Protein AF-C6XIQ1-F1 (afdb_monomer)

Secondary structure (DSSP, 8-state):
-----------------------PPPEEEEEEHHHHHT-HHHHHHHTT-EEEESSS--SSEEEEEEES---EE-TT--HHHHHHHHHHHHHHHHHHHHHHTT-SEEEEEEESS-SS--TTTEEEEEE-SSEEE--EEEEEE-

Solvent-accessible surface area (backbone atoms only — not comparable to full-atom values): 7984 Å² total; per-residue (Å²): 134,88,86,83,87,84,88,89,83,88,79,85,78,82,78,80,76,78,73,81,76,80,73,68,75,57,46,79,43,79,46,54,46,62,67,54,59,69,36,65,72,54,47,59,75,52,68,81,59,47,75,39,59,14,78,64,63,56,71,56,73,76,45,81,41,73,37,93,18,38,76,21,77,14,61,98,46,59,68,64,65,14,32,51,48,1,38,51,47,22,51,50,53,44,49,55,55,22,46,75,70,74,26,70,28,37,15,14,29,24,43,72,59,85,81,93,77,52,38,61,51,32,40,38,23,34,39,41,74,53,38,9,24,20,29,33,34,28,28,16,9,88

Sequence (142 aa):
MSIKSLVLATSAVVLFSGVPTAQAASKPYVFSVADFMAKEENKSALDGFQFVWGKSASG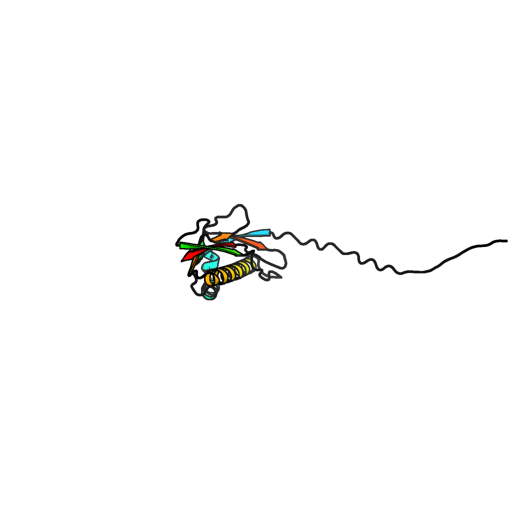SQIGDVSTGGRPANGFHKDIQASCERALLNSLIAMKDLAISKGASKVTGIHSSQGTDFNPATEYVCYKNKFVAKTPLNGTASN

Radius of gyration: 24.62 Å; Cα contacts (8 Å, |Δi|>4): 277; chains: 1; bounding box: 76×72×35 Å

Mean predicted aligned error: 9.15 Å

Foldseek 3Di:
DDDDDDDDDDDDDPDPPPDPPPQPWWDKDKDWPVVLVVDPVLCVLLVVQAEAWAQDFDAAFLFKFKDPFDKFWQAVHDPVVQQSVSVSRRSVSSSVVLVVSVARHWHSKAFPDDDDDGRRTMFMWTDDNTIIGTIIMTTGHD

Structure (mmCIF, N/CA/C/O backbone):
data_AF-C6XIQ1-F1
#
_entry.id   AF-C6XIQ1-F1
#
loop_
_atom_site.group_PDB
_atom_site.id
_atom_site.type_symbol
_atom_site.label_atom_id
_atom_site.label_alt_id
_atom_site.label_comp_id
_atom_site.label_asym_id
_atom_site.label_entity_id
_atom_site.label_seq_id
_atom_site.pdbx_PDB_ins_code
_atom_site.Cartn_x
_atom_site.Cartn_y
_atom_site.Cartn_z
_atom_site.occupancy
_atom_site.B_iso_or_equiv
_atom_site.auth_seq_id
_atom_site.auth_comp_id
_atom_site.auth_asym_id
_atom_site.auth_atom_id
_atom_site.pdbx_PDB_model_num
ATOM 1 N N . MET A 1 1 ? 60.737 -61.596 2.200 1.00 35.50 1 MET A N 1
ATOM 2 C CA . MET A 1 1 ? 60.710 -60.753 0.980 1.00 35.50 1 MET A CA 1
ATOM 3 C C . MET A 1 1 ? 59.241 -60.476 0.672 1.00 35.50 1 MET A C 1
ATOM 5 O O . MET A 1 1 ? 58.499 -61.437 0.577 1.00 35.50 1 MET A O 1
ATOM 9 N N . SER A 1 2 ? 58.722 -59.266 0.929 1.00 41.88 2 SER A N 1
ATOM 10 C CA . SER A 1 2 ? 58.492 -58.178 -0.057 1.00 41.88 2 SER A CA 1
ATOM 11 C C . SER A 1 2 ? 57.812 -58.705 -1.335 1.00 41.88 2 SER A C 1
ATOM 13 O O . SER A 1 2 ? 58.361 -59.603 -1.956 1.00 41.88 2 SER A O 1
ATOM 15 N N . ILE A 1 3 ? 56.639 -58.229 -1.767 1.00 48.94 3 ILE A N 1
ATOM 16 C CA . ILE A 1 3 ? 56.373 -56.863 -2.253 1.00 48.94 3 ILE A CA 1
ATOM 17 C C . ILE A 1 3 ? 54.875 -56.504 -2.103 1.00 48.94 3 ILE A C 1
ATOM 19 O O . ILE A 1 3 ? 53.997 -57.361 -2.131 1.00 48.94 3 ILE A O 1
ATOM 23 N N . LYS A 1 4 ? 54.636 -55.203 -1.908 1.00 43.47 4 LYS A N 1
ATOM 24 C CA . LYS A 1 4 ? 53.369 -54.485 -1.697 1.00 43.47 4 LYS A CA 1
ATOM 25 C C . LYS A 1 4 ? 52.657 -54.110 -3.014 1.00 43.47 4 LYS A C 1
ATOM 27 O O . LYS A 1 4 ? 53.317 -53.988 -4.041 1.00 43.47 4 LYS A O 1
ATOM 32 N N . SER A 1 5 ? 51.383 -53.712 -2.863 1.00 47.22 5 SER A N 1
ATOM 33 C CA . SER A 1 5 ? 50.576 -52.829 -3.745 1.00 47.22 5 SER A CA 1
ATOM 34 C C . SER A 1 5 ? 49.869 -53.533 -4.921 1.00 47.22 5 SER A C 1
ATOM 36 O O . SER A 1 5 ? 50.408 -54.473 -5.477 1.00 47.22 5 SER A O 1
ATOM 38 N N . LEU A 1 6 ? 48.657 -53.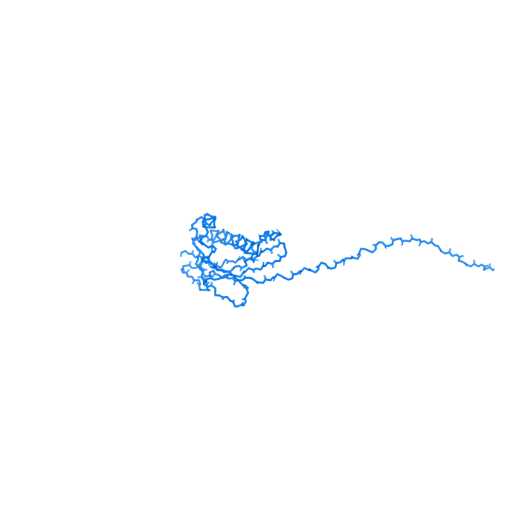168 -5.361 1.00 49.09 6 LEU A N 1
ATOM 39 C CA . LEU A 1 6 ? 48.074 -51.828 -5.477 1.00 49.09 6 LEU A CA 1
ATOM 40 C C . LEU A 1 6 ? 46.525 -51.879 -5.582 1.00 49.09 6 LEU A C 1
ATOM 42 O O . LEU A 1 6 ? 45.943 -52.808 -6.133 1.00 49.09 6 LEU A O 1
ATOM 46 N N . VAL A 1 7 ? 45.915 -50.822 -5.053 1.00 50.09 7 VAL A N 1
ATOM 47 C CA . VAL A 1 7 ? 44.499 -50.417 -4.977 1.00 50.09 7 VAL A CA 1
ATOM 48 C C . VAL A 1 7 ? 43.880 -50.084 -6.344 1.00 50.09 7 VAL A C 1
ATOM 50 O O . VAL A 1 7 ? 44.572 -49.506 -7.172 1.00 50.09 7 VAL A O 1
ATOM 53 N N . LEU A 1 8 ? 42.562 -50.284 -6.510 1.00 44.78 8 LEU A N 1
ATOM 54 C CA . LEU A 1 8 ? 41.684 -49.392 -7.297 1.00 44.78 8 LEU A CA 1
ATOM 55 C C . LEU A 1 8 ? 40.214 -49.541 -6.850 1.00 44.78 8 LEU A C 1
ATOM 57 O O . LEU A 1 8 ? 39.477 -50.392 -7.336 1.00 44.78 8 LEU A O 1
ATOM 61 N N . ALA A 1 9 ? 39.800 -48.700 -5.898 1.00 54.25 9 ALA A N 1
ATOM 62 C CA . ALA A 1 9 ? 38.399 -48.463 -5.554 1.00 54.25 9 ALA A CA 1
ATOM 63 C C . ALA A 1 9 ? 37.960 -47.139 -6.203 1.00 54.25 9 ALA A C 1
ATOM 65 O O . ALA A 1 9 ? 38.419 -46.066 -5.813 1.00 54.25 9 ALA A O 1
ATOM 66 N N . THR A 1 10 ? 37.108 -47.211 -7.222 1.00 51.28 10 THR A N 1
ATOM 67 C CA . THR A 1 10 ? 36.529 -46.059 -7.923 1.00 51.28 10 THR A CA 1
ATOM 68 C C . THR A 1 10 ? 35.225 -45.630 -7.248 1.00 51.28 10 THR A C 1
ATOM 70 O O . THR A 1 10 ? 34.148 -46.120 -7.570 1.00 51.28 10 THR A O 1
ATOM 73 N N . SER A 1 11 ? 35.313 -44.683 -6.311 1.00 52.06 11 SER A N 1
ATOM 74 C CA . SER A 1 11 ? 34.145 -43.965 -5.783 1.00 52.06 11 SER A CA 1
ATOM 75 C C . SER A 1 11 ? 33.808 -42.780 -6.690 1.00 52.06 11 SER A C 1
ATOM 77 O O . SER A 1 11 ? 34.552 -41.801 -6.743 1.00 52.06 11 SER A O 1
ATOM 79 N N . ALA A 1 12 ? 32.680 -42.851 -7.399 1.00 52.47 12 ALA A N 1
ATOM 80 C CA . ALA A 1 12 ? 32.127 -41.730 -8.154 1.00 52.47 12 ALA A CA 1
ATOM 81 C C . ALA A 1 12 ? 31.487 -40.714 -7.189 1.00 52.47 12 ALA A C 1
ATOM 83 O O . ALA A 1 12 ? 30.355 -40.884 -6.741 1.00 52.47 12 ALA A O 1
ATOM 84 N N . VAL A 1 13 ? 32.224 -39.655 -6.851 1.00 57.16 13 VAL A N 1
ATOM 85 C CA . VAL A 1 13 ? 31.691 -38.496 -6.122 1.00 57.16 13 VAL A CA 1
ATOM 86 C C . VAL A 1 13 ? 31.000 -37.580 -7.132 1.00 57.16 13 VAL A C 1
ATOM 88 O O . VAL A 1 13 ? 31.655 -36.851 -7.875 1.00 57.16 13 VAL A O 1
ATOM 91 N N . VAL A 1 14 ? 29.667 -37.624 -7.181 1.00 60.12 14 VAL A N 1
ATOM 92 C CA . VAL A 1 14 ? 28.861 -36.664 -7.947 1.00 60.12 14 VAL A CA 1
ATOM 93 C C . VAL A 1 14 ? 28.833 -35.351 -7.165 1.00 60.12 14 VAL A C 1
ATOM 95 O O . VAL A 1 14 ? 28.068 -35.184 -6.217 1.00 60.12 14 VAL A O 1
ATOM 98 N N . LEU A 1 15 ? 29.716 -34.424 -7.536 1.00 55.00 15 LEU A N 1
ATOM 99 C CA . LEU A 1 15 ? 29.709 -33.052 -7.038 1.00 55.00 15 LEU A CA 1
ATOM 100 C C . LEU A 1 15 ? 28.481 -32.330 -7.607 1.00 55.00 15 LEU A C 1
ATOM 102 O O . LEU A 1 15 ? 28.480 -31.902 -8.759 1.00 55.00 15 LEU A O 1
ATOM 106 N N . PHE A 1 16 ? 27.435 -32.176 -6.793 1.00 58.47 16 PHE A N 1
ATOM 107 C CA . PHE A 1 16 ? 26.399 -31.170 -7.027 1.00 58.47 16 PHE A CA 1
ATOM 108 C C . PHE A 1 16 ? 27.030 -29.787 -6.831 1.00 58.47 16 PHE A C 1
ATOM 110 O O . PHE A 1 16 ? 27.044 -29.235 -5.732 1.00 58.47 16 PHE A O 1
ATOM 117 N N . SER A 1 17 ? 27.593 -29.222 -7.897 1.00 54.78 17 SER A N 1
ATOM 118 C CA . SER A 1 17 ? 27.965 -27.813 -7.952 1.00 54.78 17 SER A CA 1
ATOM 119 C C . SER A 1 17 ? 26.685 -26.977 -7.921 1.00 54.78 17 SER A C 1
ATOM 121 O O . SER A 1 17 ? 26.039 -26.738 -8.939 1.00 54.78 17 SER A O 1
ATOM 123 N N . GLY A 1 18 ? 26.291 -26.563 -6.714 1.00 55.94 18 GLY A N 1
ATOM 124 C CA . GLY A 1 18 ? 25.224 -25.595 -6.496 1.00 55.94 18 GLY A CA 1
ATOM 125 C C . GLY A 1 18 ? 25.568 -24.292 -7.207 1.00 55.94 18 GLY A C 1
ATOM 126 O O . GLY A 1 18 ? 26.400 -23.519 -6.739 1.00 55.94 18 GLY A O 1
ATOM 127 N N . VAL A 1 19 ? 24.952 -24.064 -8.365 1.00 60.94 19 VAL A N 1
ATOM 128 C CA . VAL A 1 19 ? 25.048 -22.792 -9.079 1.00 60.94 19 VAL A CA 1
ATOM 129 C C . VAL A 1 19 ? 24.395 -21.735 -8.185 1.00 60.94 19 VAL A C 1
ATOM 131 O O . VAL A 1 19 ? 23.219 -21.900 -7.845 1.00 60.94 19 VAL A O 1
ATOM 134 N N . PRO A 1 20 ? 25.095 -20.665 -7.772 1.00 55.06 20 PRO A N 1
ATOM 135 C CA . PRO A 1 20 ? 24.448 -19.598 -7.033 1.00 55.06 20 PRO A CA 1
ATOM 136 C C . PRO A 1 20 ? 23.417 -18.962 -7.965 1.00 55.06 20 PRO A C 1
ATOM 138 O O . PRO A 1 20 ? 23.760 -18.316 -8.956 1.00 55.06 20 PRO A O 1
ATOM 141 N N . THR A 1 21 ? 22.132 -19.160 -7.675 1.00 56.03 21 THR A N 1
ATOM 142 C CA . THR A 1 21 ? 21.071 -18.391 -8.316 1.00 56.03 21 THR A CA 1
ATOM 143 C C . THR A 1 21 ? 21.260 -16.945 -7.883 1.00 56.03 21 THR A C 1
ATOM 145 O O . THR A 1 21 ? 20.874 -16.574 -6.775 1.00 56.03 21 THR A O 1
ATOM 148 N N . ALA A 1 22 ? 21.897 -16.136 -8.731 1.00 52.59 22 ALA A N 1
ATOM 149 C CA . ALA A 1 22 ? 21.974 -14.695 -8.560 1.00 52.59 22 ALA A CA 1
ATOM 150 C C . ALA A 1 22 ? 20.540 -14.144 -8.557 1.00 52.59 22 ALA A C 1
ATOM 152 O O . ALA A 1 22 ? 19.934 -13.893 -9.601 1.00 52.59 22 ALA A O 1
ATOM 153 N N . GLN A 1 23 ? 19.953 -14.042 -7.367 1.00 56.12 23 GLN A N 1
ATOM 154 C CA . GLN A 1 23 ? 18.608 -13.536 -7.177 1.00 56.12 23 GLN A CA 1
ATOM 155 C C . GLN A 1 23 ? 18.687 -12.023 -7.356 1.00 56.12 23 GLN A C 1
ATOM 157 O O . GLN A 1 23 ? 19.068 -11.301 -6.439 1.00 56.12 23 GLN A O 1
ATOM 162 N N . ALA A 1 24 ? 18.412 -11.558 -8.577 1.00 59.28 24 ALA A N 1
ATOM 163 C CA . ALA A 1 24 ? 18.450 -10.142 -8.915 1.00 59.28 24 ALA A CA 1
ATOM 164 C C . ALA A 1 24 ? 17.670 -9.332 -7.868 1.00 59.28 24 ALA A C 1
ATOM 166 O O . ALA A 1 24 ? 16.489 -9.603 -7.618 1.00 59.28 24 ALA A O 1
ATOM 167 N N . ALA A 1 25 ? 18.352 -8.362 -7.252 1.00 67.81 25 ALA A N 1
ATOM 168 C CA . ALA A 1 25 ? 17.752 -7.460 -6.282 1.00 67.81 25 ALA A CA 1
ATOM 169 C C . ALA A 1 25 ? 16.522 -6.782 -6.905 1.00 67.81 25 ALA A C 1
ATOM 171 O O . ALA A 1 25 ? 16.540 -6.370 -8.069 1.00 67.81 25 ALA A O 1
ATOM 172 N N . SER A 1 26 ? 15.428 -6.715 -6.148 1.00 75.69 26 SER A N 1
ATOM 173 C CA . SER A 1 26 ? 14.195 -6.080 -6.603 1.00 75.69 26 SER A CA 1
ATOM 174 C C . SER A 1 26 ? 14.421 -4.590 -6.830 1.00 75.69 26 SER A C 1
ATOM 176 O O . SER A 1 26 ? 14.899 -3.899 -5.931 1.00 75.69 26 SER A O 1
ATOM 178 N N . LYS A 1 27 ? 14.057 -4.095 -8.016 1.00 85.19 27 LYS A N 1
ATOM 179 C CA . LYS A 1 27 ? 14.170 -2.672 -8.351 1.00 85.19 27 LYS A CA 1
ATOM 180 C C . LYS A 1 27 ? 12.958 -1.907 -7.805 1.00 85.19 27 LYS A C 1
ATOM 182 O O . LYS A 1 27 ? 11.849 -2.442 -7.923 1.00 85.19 27 LYS A O 1
ATOM 187 N N . PRO A 1 28 ? 13.149 -0.711 -7.217 1.00 93.50 28 PRO A N 1
ATOM 188 C CA . PRO A 1 28 ? 12.045 0.158 -6.837 1.00 93.50 28 PRO A CA 1
ATOM 189 C C . PRO A 1 28 ? 11.439 0.829 -8.076 1.00 93.50 28 PRO A C 1
ATOM 191 O O . PRO A 1 28 ? 12.153 1.221 -8.999 1.00 93.50 28 PRO A O 1
ATOM 194 N N . TYR A 1 29 ? 10.122 0.973 -8.065 1.00 95.19 29 TYR A N 1
ATOM 195 C CA . TYR A 1 29 ? 9.321 1.684 -9.051 1.00 95.19 29 TYR A CA 1
ATOM 196 C C . TYR A 1 29 ? 8.310 2.547 -8.304 1.00 95.19 29 TYR A C 1
ATOM 198 O O . TYR A 1 29 ? 7.631 2.046 -7.406 1.00 95.19 29 TYR A O 1
ATOM 206 N N . VAL A 1 30 ? 8.219 3.823 -8.665 1.00 96.88 30 VAL A N 1
ATOM 207 C CA . VAL A 1 30 ? 7.291 4.779 -8.052 1.00 96.88 30 VAL A CA 1
ATOM 208 C C . VAL A 1 30 ? 6.091 4.957 -8.974 1.00 96.88 30 VAL A C 1
ATOM 210 O O . VAL A 1 30 ? 6.260 5.122 -10.181 1.00 96.88 30 VAL A O 1
ATOM 213 N N . PHE A 1 31 ? 4.890 4.893 -8.408 1.00 97.06 31 PHE A N 1
ATOM 214 C CA . PHE A 1 31 ? 3.635 5.015 -9.146 1.00 97.06 31 PHE A CA 1
ATOM 215 C C . PHE A 1 31 ? 2.647 5.930 -8.420 1.00 97.06 31 PHE A C 1
ATOM 217 O O . PHE A 1 31 ? 2.687 6.059 -7.196 1.00 97.06 31 PHE A O 1
ATOM 224 N N . SER A 1 32 ? 1.732 6.523 -9.187 1.00 97.50 32 SER A N 1
ATOM 225 C CA . SER A 1 32 ? 0.642 7.370 -8.696 1.00 97.50 32 SER A CA 1
ATOM 226 C C . SER A 1 32 ? -0.437 6.538 -7.998 1.00 97.50 32 SER A C 1
ATOM 228 O O . SER A 1 32 ? -0.971 5.572 -8.547 1.00 97.50 32 SER A O 1
ATOM 230 N N . VAL A 1 33 ? -0.804 6.949 -6.785 1.00 96.31 33 VAL A N 1
ATOM 231 C CA . VAL A 1 33 ? -1.964 6.413 -6.062 1.00 96.31 33 VAL A CA 1
ATOM 232 C C . VAL A 1 33 ? -3.257 6.767 -6.795 1.00 96.31 33 VAL A C 1
ATOM 234 O O . VAL A 1 33 ? -4.169 5.943 -6.860 1.00 96.31 33 VAL A O 1
ATOM 237 N N . ALA A 1 34 ? -3.344 7.973 -7.362 1.00 95.25 34 ALA A N 1
ATOM 238 C CA . ALA A 1 34 ? -4.536 8.427 -8.071 1.00 95.25 34 ALA A CA 1
ATOM 239 C C . ALA A 1 34 ? -4.824 7.549 -9.296 1.00 95.25 34 ALA A C 1
ATOM 241 O O . ALA A 1 34 ? -5.967 7.145 -9.498 1.00 95.25 34 ALA A O 1
ATOM 242 N N . ASP A 1 35 ? -3.787 7.172 -10.046 1.00 95.88 35 ASP A N 1
ATOM 243 C CA . ASP A 1 35 ? -3.914 6.333 -11.243 1.00 95.88 35 ASP A CA 1
ATOM 244 C C . ASP A 1 35 ? -4.372 4.917 -10.875 1.00 95.88 35 ASP A C 1
ATOM 246 O O . ASP A 1 35 ? -5.220 4.333 -11.551 1.00 95.88 35 ASP A O 1
ATOM 250 N N . PHE A 1 36 ? -3.860 4.377 -9.762 1.00 95.75 36 PHE A N 1
ATOM 251 C CA . PHE A 1 36 ? -4.318 3.100 -9.219 1.00 95.75 36 PHE A CA 1
ATOM 252 C C . PHE A 1 36 ? -5.794 3.164 -8.799 1.00 95.75 36 PHE A C 1
ATOM 254 O O . PHE A 1 36 ? -6.578 2.279 -9.152 1.00 95.75 36 PHE A O 1
ATOM 261 N N . MET A 1 37 ? -6.180 4.213 -8.066 1.00 93.38 37 MET A N 1
ATOM 262 C CA . MET A 1 37 ? -7.544 4.387 -7.566 1.00 93.38 37 MET A CA 1
ATOM 263 C C . MET A 1 37 ? -8.535 4.742 -8.677 1.00 93.38 37 MET A C 1
ATOM 265 O O . MET A 1 37 ? -9.718 4.474 -8.518 1.00 93.38 37 MET A O 1
ATOM 269 N N . ALA A 1 38 ? -8.095 5.296 -9.809 1.00 93.81 38 ALA A N 1
ATOM 270 C CA . ALA A 1 38 ? -8.963 5.610 -10.944 1.00 93.81 38 ALA A CA 1
ATOM 271 C C . ALA A 1 38 ? -9.597 4.360 -11.586 1.00 93.81 38 ALA A C 1
ATOM 273 O O . ALA A 1 38 ? -10.621 4.470 -12.259 1.00 93.81 38 ALA A O 1
ATOM 274 N N . LYS A 1 39 ? -9.028 3.169 -11.361 1.00 92.94 39 LYS A N 1
ATOM 275 C CA . LYS A 1 39 ? -9.521 1.903 -11.917 1.00 92.94 39 LYS A CA 1
ATOM 276 C C . LYS A 1 39 ? -10.678 1.346 -11.084 1.00 92.94 39 LYS A C 1
ATOM 278 O O . LYS A 1 39 ? -10.508 1.007 -9.914 1.00 92.94 39 LYS A O 1
ATOM 283 N N . GLU A 1 40 ? -11.843 1.186 -11.710 1.00 90.69 40 GLU A N 1
ATOM 284 C CA . GLU A 1 40 ? -13.061 0.684 -11.049 1.00 90.69 40 GLU A CA 1
ATOM 285 C C . GLU A 1 40 ? -12.887 -0.713 -10.430 1.00 90.69 40 GLU A C 1
ATOM 287 O O . GLU A 1 40 ? -13.376 -0.971 -9.331 1.00 90.69 40 GLU A O 1
ATOM 292 N N . GLU A 1 41 ? -12.115 -1.594 -11.072 1.00 90.31 41 GLU A N 1
ATOM 293 C CA . GLU A 1 41 ? -11.792 -2.926 -10.537 1.00 90.31 41 GLU A CA 1
ATOM 294 C C . GLU A 1 41 ? -11.088 -2.872 -9.169 1.00 90.31 41 GLU A C 1
ATOM 296 O O . GLU A 1 41 ? -11.376 -3.685 -8.289 1.00 90.31 41 GLU A O 1
ATOM 301 N N . ASN A 1 42 ? -10.217 -1.879 -8.955 1.00 90.81 42 ASN A N 1
ATOM 302 C CA . ASN A 1 42 ? -9.494 -1.705 -7.698 1.00 90.81 42 ASN A CA 1
ATOM 303 C C . ASN A 1 42 ? -10.425 -1.163 -6.613 1.00 90.81 42 ASN A C 1
ATOM 305 O O . ASN A 1 42 ? -10.428 -1.677 -5.497 1.00 90.81 42 ASN A O 1
ATOM 309 N N . LYS A 1 43 ? -11.258 -0.169 -6.946 1.00 88.38 43 LYS A N 1
ATOM 310 C CA . LYS A 1 43 ? -12.266 0.377 -6.024 1.00 88.38 43 LYS A CA 1
ATOM 311 C C . LYS A 1 43 ? -13.237 -0.704 -5.552 1.00 88.38 43 LYS A C 1
ATOM 313 O O . LYS A 1 43 ? -13.492 -0.812 -4.355 1.00 88.38 43 LYS A O 1
ATOM 318 N N . SER A 1 44 ? -13.739 -1.521 -6.481 1.00 90.88 44 SER A N 1
ATOM 319 C CA . SER A 1 44 ? -14.683 -2.599 -6.177 1.00 90.88 44 SER A CA 1
ATOM 320 C C . SER A 1 44 ? -14.076 -3.642 -5.234 1.00 90.88 44 SER A C 1
ATOM 322 O O . SER A 1 44 ? -14.709 -4.017 -4.251 1.00 90.88 44 SER A O 1
ATOM 324 N N . ALA A 1 45 ? -12.818 -4.044 -5.449 1.00 91.94 45 ALA A N 1
ATOM 325 C CA . ALA A 1 45 ? -12.131 -5.007 -4.584 1.00 91.94 45 ALA A CA 1
ATOM 326 C C . ALA A 1 45 ? -11.874 -4.493 -3.151 1.00 91.94 45 ALA A C 1
ATOM 328 O O . ALA A 1 45 ? -11.731 -5.283 -2.213 1.00 91.94 45 ALA A O 1
ATOM 329 N N . LEU A 1 46 ? -11.817 -3.173 -2.964 1.00 93.69 46 LEU A N 1
ATOM 330 C CA . LEU A 1 46 ? -11.641 -2.550 -1.653 1.00 93.69 46 LEU A CA 1
ATOM 331 C C . LEU A 1 46 ? -12.956 -2.398 -0.874 1.00 93.69 46 LEU A C 1
ATOM 333 O O . LEU A 1 46 ? -12.896 -2.176 0.335 1.00 93.69 46 LEU A O 1
ATOM 337 N N . ASP A 1 47 ? -14.106 -2.622 -1.518 1.00 91.38 47 ASP A N 1
ATOM 338 C CA . ASP A 1 47 ? -15.442 -2.637 -0.902 1.00 91.38 47 ASP A CA 1
ATOM 339 C C . ASP A 1 47 ? -15.761 -1.352 -0.114 1.00 91.38 47 ASP A C 1
ATOM 341 O O . ASP A 1 47 ? -16.218 -1.374 1.025 1.00 91.38 47 ASP A O 1
ATOM 345 N N . GLY A 1 48 ? -15.402 -0.196 -0.684 1.00 89.75 48 GLY A N 1
ATOM 346 C CA . GLY A 1 48 ? -15.674 1.117 -0.085 1.00 89.75 48 GLY A CA 1
ATOM 347 C C . GLY A 1 48 ? -14.899 1.441 1.201 1.00 89.75 48 GLY A C 1
ATOM 348 O O . GLY A 1 48 ? -15.104 2.513 1.772 1.00 89.75 48 GLY A O 1
ATOM 349 N N . PHE A 1 49 ? -13.995 0.565 1.654 1.00 95.19 49 PHE A N 1
ATOM 350 C CA . PHE A 1 49 ? -13.166 0.821 2.830 1.00 95.19 49 PHE A CA 1
ATOM 351 C C . PHE A 1 49 ? -12.263 2.042 2.611 1.00 95.19 49 PHE A C 1
ATOM 353 O O . PHE A 1 49 ? -11.657 2.207 1.549 1.00 95.19 49 PHE A O 1
ATOM 360 N N . GLN A 1 50 ? -12.170 2.914 3.617 1.00 95.06 50 GLN A N 1
ATOM 361 C CA . GLN A 1 50 ? -11.488 4.198 3.469 1.00 95.06 50 GLN A CA 1
ATOM 362 C C . GLN A 1 50 ? -9.985 4.079 3.740 1.00 95.06 50 GLN A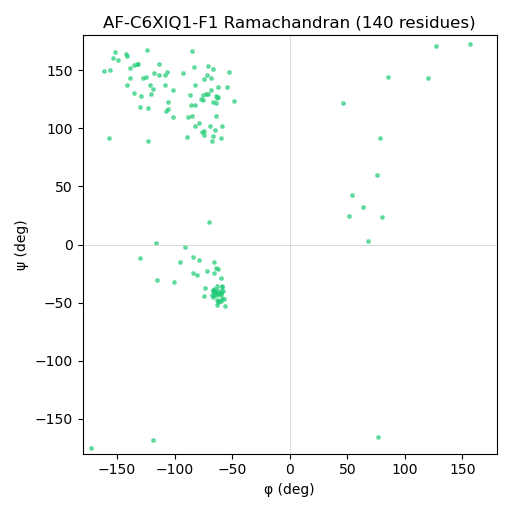 C 1
ATOM 364 O O . GLN A 1 50 ? -9.550 3.616 4.797 1.00 95.06 50 GLN A O 1
ATOM 369 N N . PHE A 1 51 ? -9.198 4.582 2.791 1.00 96.00 51 PHE A N 1
ATOM 370 C CA . PHE A 1 51 ? -7.743 4.650 2.857 1.00 96.00 51 PHE A CA 1
ATOM 371 C C . PHE A 1 51 ? -7.298 6.105 2.693 1.00 96.00 51 PHE A C 1
ATOM 373 O O . PHE A 1 51 ? -7.531 6.713 1.648 1.00 96.00 51 PHE A O 1
ATOM 380 N N . VAL A 1 52 ? -6.655 6.665 3.717 1.00 96.25 52 VAL A N 1
ATOM 381 C CA . VAL A 1 52 ? -6.127 8.036 3.703 1.00 96.25 52 VAL A CA 1
ATOM 382 C C . VAL A 1 52 ? -4.605 7.992 3.610 1.00 96.25 52 VAL A C 1
ATOM 384 O O . VAL A 1 52 ? -3.923 7.516 4.521 1.00 96.25 52 VAL A O 1
ATOM 387 N N . TRP A 1 53 ? -4.087 8.492 2.492 1.00 96.62 53 TRP A N 1
ATOM 388 C CA . TRP A 1 53 ? -2.664 8.502 2.158 1.00 96.62 53 TRP A CA 1
ATOM 389 C C . TRP A 1 53 ? -1.923 9.686 2.785 1.00 96.62 53 TRP A C 1
ATOM 391 O O . TRP A 1 53 ? -2.506 10.738 3.045 1.00 96.62 53 TRP A O 1
ATOM 401 N N . GLY A 1 54 ? -0.625 9.506 3.025 1.00 94.06 54 GLY A N 1
ATOM 402 C CA . GLY A 1 54 ? 0.257 10.473 3.680 1.00 94.06 54 GLY A CA 1
ATOM 403 C C . GLY A 1 54 ? 1.003 9.860 4.864 1.00 94.06 54 GLY A C 1
ATOM 404 O O . GLY A 1 54 ? 0.725 8.746 5.278 1.00 94.06 54 GLY A O 1
ATOM 405 N N . LYS A 1 55 ? 1.976 10.575 5.440 1.00 90.75 55 LYS A N 1
ATOM 406 C CA . LYS A 1 55 ? 2.710 10.082 6.627 1.00 90.75 55 LYS A CA 1
ATOM 407 C C . LYS A 1 55 ? 1.957 10.294 7.939 1.00 90.75 55 LYS A C 1
ATOM 409 O O . LYS A 1 55 ? 2.181 9.564 8.898 1.00 90.75 55 LYS A O 1
ATOM 414 N N . SER A 1 56 ? 1.087 11.296 7.986 1.00 93.31 56 SER A N 1
ATOM 415 C CA . SER A 1 56 ? 0.354 11.649 9.197 1.00 93.31 56 SER A CA 1
ATOM 416 C C . SER A 1 56 ? -0.909 10.809 9.306 1.00 93.31 56 SER A C 1
ATOM 418 O O . SER A 1 56 ? -1.785 10.874 8.443 1.00 93.31 56 SER A O 1
ATOM 420 N N . ALA A 1 57 ? -1.010 10.038 10.380 1.00 93.25 57 ALA A N 1
ATOM 421 C CA . ALA A 1 57 ? -2.261 9.407 10.760 1.00 93.25 57 ALA A CA 1
ATOM 422 C C . ALA A 1 57 ? -3.258 10.456 11.283 1.00 93.25 57 ALA A C 1
ATOM 424 O O . ALA A 1 57 ? -2.875 11.520 11.774 1.00 93.25 57 ALA A O 1
ATOM 425 N N . SER A 1 58 ? -4.546 10.159 11.152 1.00 90.62 58 SER A N 1
ATOM 426 C CA . SER A 1 58 ? -5.638 11.054 11.534 1.00 90.62 58 SER A CA 1
ATOM 427 C C . SER A 1 58 ? -6.805 10.284 12.158 1.00 90.62 58 SER A C 1
ATOM 429 O O . SER A 1 58 ? -6.900 9.057 12.052 1.00 90.62 58 SER A O 1
ATOM 431 N N . GLY A 1 59 ? -7.698 11.015 12.831 1.00 90.50 59 GLY A N 1
ATOM 432 C CA . GLY A 1 59 ? -8.844 10.443 13.541 1.00 90.50 59 GLY A CA 1
ATOM 433 C C . GLY A 1 59 ? -8.474 9.785 14.873 1.00 90.50 59 GLY A C 1
ATOM 434 O O . GLY A 1 59 ? -7.389 10.000 15.412 1.00 90.50 59 GLY A O 1
ATOM 435 N N . SER A 1 60 ? -9.403 8.995 15.417 1.00 94.38 60 SER A N 1
ATOM 436 C CA . SER A 1 60 ? -9.168 8.233 16.648 1.00 94.38 60 SER A CA 1
ATOM 437 C C . SER A 1 60 ? -8.356 6.984 16.319 1.00 94.38 60 SER A C 1
ATOM 439 O O . SER A 1 60 ? -8.874 6.051 15.708 1.00 94.38 60 SER A O 1
ATOM 441 N N . GLN A 1 61 ? -7.070 7.005 16.666 1.00 96.25 61 GLN A N 1
ATOM 442 C CA . GLN A 1 61 ? -6.120 5.943 16.347 1.00 96.25 61 GLN A CA 1
ATOM 443 C C . GLN A 1 61 ? -6.341 4.726 17.249 1.00 96.25 61 GLN A C 1
ATOM 445 O O . GLN A 1 61 ? -6.352 4.838 18.473 1.00 96.25 61 GLN A O 1
ATOM 450 N N . ILE A 1 62 ? -6.469 3.557 16.633 1.00 95.94 62 ILE A N 1
ATOM 451 C CA . ILE A 1 62 ? -6.652 2.268 17.312 1.00 95.94 62 ILE A CA 1
ATOM 452 C C . ILE A 1 62 ? -5.328 1.501 17.367 1.00 95.94 62 ILE A C 1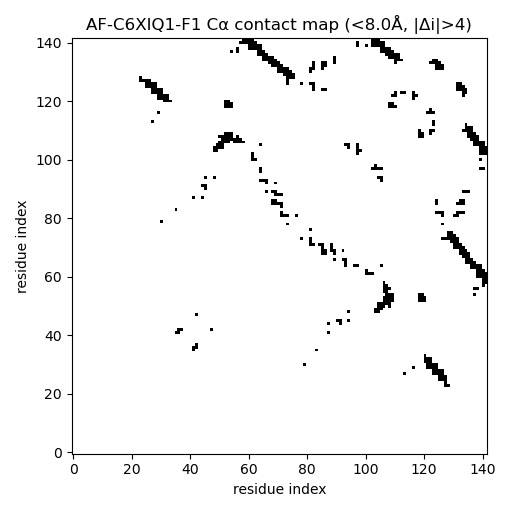
ATOM 454 O O . ILE A 1 62 ? -5.054 0.774 18.320 1.00 95.94 62 ILE A O 1
ATOM 458 N N . GLY A 1 63 ? -4.482 1.671 16.350 1.00 95.25 63 GLY A N 1
ATOM 459 C CA . GLY A 1 63 ? -3.124 1.143 16.345 1.00 95.25 63 GLY A CA 1
ATOM 460 C C . GLY A 1 63 ? -2.561 0.954 14.946 1.00 95.25 63 GLY A C 1
ATOM 461 O O . GLY A 1 63 ? -3.267 1.073 13.944 1.00 95.25 63 GLY A O 1
ATOM 462 N N . ASP A 1 64 ? -1.277 0.630 14.880 1.00 96.69 64 ASP A N 1
ATOM 463 C CA . ASP A 1 64 ? -0.579 0.514 13.606 1.00 96.69 64 ASP A CA 1
ATOM 464 C C . ASP A 1 64 ? -1.000 -0.727 12.814 1.00 96.69 64 ASP A C 1
ATOM 466 O O . ASP A 1 64 ? -1.290 -1.805 13.353 1.00 96.69 64 ASP A O 1
ATOM 470 N N . VAL A 1 65 ? -1.005 -0.555 11.496 1.00 96.44 65 VAL A N 1
ATOM 471 C CA . VAL A 1 65 ? -1.208 -1.602 10.501 1.00 96.44 65 VAL A CA 1
ATOM 472 C C . VAL A 1 65 ? -0.093 -1.506 9.470 1.00 96.44 65 VAL A C 1
ATOM 474 O O . VAL A 1 65 ? 0.075 -0.506 8.780 1.00 96.44 65 VAL A O 1
ATOM 477 N N . SER A 1 66 ? 0.697 -2.566 9.362 1.00 95.38 66 SER A N 1
ATOM 478 C CA . SER A 1 66 ? 1.790 -2.646 8.399 1.00 95.38 66 SER A CA 1
ATOM 479 C C . SER A 1 66 ? 1.669 -3.923 7.589 1.00 95.38 66 SER A C 1
ATOM 481 O O . SER A 1 66 ? 1.276 -4.977 8.095 1.00 95.38 66 SER A O 1
ATOM 483 N N . THR A 1 67 ? 2.019 -3.830 6.313 1.00 92.12 67 THR A N 1
ATOM 484 C CA . THR A 1 67 ? 2.176 -4.982 5.438 1.00 92.12 67 THR A CA 1
ATOM 485 C C . THR A 1 67 ? 3.599 -5.002 4.909 1.00 92.12 67 THR A C 1
ATOM 487 O O . THR A 1 67 ? 4.086 -4.038 4.323 1.00 92.12 67 THR A O 1
ATOM 490 N N . GLY A 1 68 ? 4.270 -6.148 5.032 1.00 87.06 68 GLY A N 1
ATOM 491 C CA . GLY A 1 68 ? 5.595 -6.370 4.436 1.00 87.06 68 GLY A CA 1
ATOM 492 C C . GLY A 1 68 ? 5.589 -6.472 2.902 1.00 87.06 68 GLY A C 1
ATOM 493 O O . GLY A 1 68 ? 6.515 -7.039 2.326 1.00 87.06 68 GLY A O 1
ATOM 494 N N . GLY A 1 69 ? 4.537 -5.984 2.237 1.00 83.69 69 GLY A N 1
ATOM 495 C CA . GLY A 1 69 ? 4.326 -6.087 0.798 1.00 83.69 69 GLY A CA 1
ATOM 496 C C . GLY A 1 69 ? 3.820 -7.466 0.409 1.00 83.69 69 GLY A C 1
ATOM 497 O O . GLY A 1 69 ? 4.606 -8.386 0.160 1.00 83.69 69 GLY A O 1
ATOM 498 N N . ARG A 1 70 ? 2.492 -7.618 0.356 1.00 90.62 70 ARG A N 1
ATOM 499 C CA . ARG A 1 70 ? 1.878 -8.885 -0.048 1.00 90.62 70 ARG A CA 1
ATOM 500 C C . ARG A 1 70 ? 2.265 -9.176 -1.505 1.00 90.62 70 ARG A C 1
ATOM 502 O O . ARG A 1 70 ? 2.100 -8.307 -2.360 1.00 90.62 70 ARG A O 1
ATOM 509 N N . PRO A 1 71 ? 2.828 -10.361 -1.798 1.00 90.31 71 PRO A N 1
ATOM 510 C CA . PRO A 1 71 ? 3.385 -10.634 -3.112 1.00 90.31 71 PRO A CA 1
ATOM 511 C C . PRO A 1 71 ? 2.285 -10.721 -4.172 1.00 90.31 71 PRO A C 1
ATOM 513 O O . PRO A 1 71 ? 1.210 -11.270 -3.933 1.00 90.31 71 PRO A O 1
ATOM 516 N N . ALA A 1 72 ? 2.591 -10.230 -5.366 1.00 93.38 72 ALA A N 1
ATOM 517 C CA . ALA A 1 72 ? 1.855 -10.528 -6.587 1.00 93.38 72 ALA A CA 1
ATOM 518 C C . ALA A 1 72 ? 2.773 -11.239 -7.585 1.00 93.38 72 ALA A C 1
ATOM 520 O O . ALA A 1 72 ? 3.977 -10.971 -7.630 1.00 93.38 72 ALA A O 1
ATOM 521 N N . ASN A 1 73 ? 2.206 -12.136 -8.397 1.00 89.75 73 ASN A N 1
ATOM 522 C CA . ASN A 1 73 ? 2.938 -12.759 -9.496 1.00 89.75 73 ASN A CA 1
ATOM 523 C C . ASN A 1 73 ? 3.367 -11.678 -10.500 1.00 89.75 73 ASN A C 1
ATOM 525 O O . ASN A 1 73 ? 2.526 -10.923 -10.978 1.00 89.75 73 ASN A O 1
ATOM 529 N N . GLY A 1 74 ? 4.657 -11.630 -10.817 1.00 82.94 74 GLY A N 1
ATOM 530 C CA . GLY A 1 74 ? 5.262 -10.717 -11.787 1.00 82.94 74 GLY A CA 1
ATOM 531 C C . GLY A 1 74 ? 5.885 -11.416 -12.998 1.00 82.94 74 GLY A C 1
ATOM 532 O O . GLY A 1 74 ? 6.448 -10.737 -13.861 1.00 82.94 74 GLY A O 1
ATOM 533 N N . PHE A 1 75 ? 5.808 -12.750 -13.072 1.00 87.94 75 PHE A N 1
ATOM 534 C CA . PHE A 1 75 ? 6.381 -13.529 -14.167 1.00 87.94 75 PHE A CA 1
ATOM 535 C C . PHE A 1 75 ? 5.663 -13.239 -15.491 1.00 87.94 75 PHE A C 1
ATOM 537 O O . PHE A 1 75 ? 4.445 -13.383 -15.580 1.00 87.94 75 PHE A O 1
ATOM 544 N N . HIS A 1 76 ? 6.425 -12.801 -16.501 1.00 84.31 76 HIS A N 1
ATOM 545 C CA . HIS A 1 76 ? 5.929 -12.364 -17.819 1.00 84.31 76 HIS A CA 1
ATOM 546 C C . HIS A 1 76 ? 4.809 -11.311 -17.771 1.00 84.31 76 HIS A C 1
ATOM 548 O O . HIS A 1 76 ? 4.026 -11.184 -18.710 1.00 84.31 76 HIS A O 1
ATOM 554 N N . LYS A 1 77 ? 4.730 -10.541 -16.682 1.00 86.69 77 LYS A N 1
ATOM 555 C CA . LYS A 1 77 ? 3.799 -9.423 -16.557 1.00 86.69 77 LYS A CA 1
ATOM 556 C C . LYS A 1 77 ? 4.528 -8.096 -16.654 1.00 86.69 77 LYS A C 1
ATOM 558 O O . LYS A 1 77 ? 5.671 -7.958 -16.199 1.00 86.69 77 LYS A O 1
ATOM 563 N N . ASP A 1 78 ? 3.804 -7.128 -17.203 1.00 92.88 78 ASP A N 1
ATOM 564 C CA . ASP A 1 78 ? 4.176 -5.723 -17.173 1.00 92.88 78 ASP A CA 1
ATOM 565 C C . ASP A 1 78 ? 4.467 -5.256 -15.730 1.00 92.88 78 ASP A C 1
ATOM 567 O O . ASP A 1 78 ? 3.929 -5.790 -14.748 1.00 92.88 78 ASP A O 1
ATOM 571 N N . ILE A 1 79 ? 5.384 -4.295 -15.606 1.00 92.62 79 ILE A N 1
ATOM 572 C CA . ILE A 1 79 ? 5.851 -3.778 -14.319 1.00 92.62 79 ILE A CA 1
ATOM 573 C C . ILE A 1 79 ? 4.699 -3.117 -13.570 1.00 92.62 79 ILE A C 1
ATOM 575 O O . ILE A 1 79 ? 4.444 -3.494 -12.424 1.00 92.62 79 ILE A O 1
ATOM 579 N N . GLN A 1 80 ? 3.992 -2.193 -14.221 1.00 93.75 80 GLN A N 1
ATOM 580 C CA . GLN A 1 80 ? 2.889 -1.454 -13.624 1.00 93.75 80 GLN A CA 1
ATOM 581 C C . GLN A 1 80 ? 1.766 -2.409 -13.215 1.00 93.75 80 GLN A C 1
ATOM 583 O O . GLN A 1 80 ? 1.383 -2.420 -12.049 1.00 93.75 80 GLN A O 1
ATOM 588 N N . ALA A 1 81 ? 1.335 -3.306 -14.104 1.00 93.75 81 ALA A N 1
ATOM 589 C CA . ALA A 1 81 ? 0.279 -4.276 -13.798 1.00 93.75 81 ALA A CA 1
ATOM 590 C C . ALA A 1 81 ? 0.624 -5.178 -12.595 1.00 93.75 81 ALA A C 1
ATOM 592 O O . ALA A 1 81 ? -0.221 -5.474 -11.747 1.00 93.75 81 ALA A O 1
ATOM 593 N N . SER A 1 82 ? 1.885 -5.612 -12.486 1.00 95.12 82 SER A N 1
ATOM 594 C CA . SER A 1 82 ? 2.341 -6.416 -11.343 1.00 95.12 82 SER A CA 1
ATOM 595 C C . SER A 1 82 ? 2.328 -5.610 -10.041 1.00 95.12 82 SER A C 1
ATOM 597 O O . SER A 1 82 ? 1.959 -6.131 -8.989 1.00 95.12 82 SER A O 1
ATOM 599 N N . CYS A 1 83 ? 2.739 -4.345 -10.111 1.00 95.94 83 CYS A N 1
ATOM 600 C CA . CYS A 1 83 ? 2.835 -3.445 -8.970 1.00 95.94 83 CYS A CA 1
ATOM 601 C C . CYS A 1 83 ? 1.476 -2.962 -8.466 1.00 95.94 83 CYS A C 1
ATOM 603 O O . CYS A 1 83 ? 1.273 -2.886 -7.257 1.00 95.94 83 CYS A O 1
ATOM 605 N N . GLU A 1 84 ? 0.530 -2.699 -9.360 1.00 95.88 84 GLU A N 1
ATOM 606 C CA . GLU A 1 84 ? -0.860 -2.414 -9.004 1.00 95.88 84 GLU A CA 1
ATOM 607 C C . GLU A 1 84 ? -1.501 -3.626 -8.327 1.00 95.88 84 GLU A C 1
ATOM 609 O O . GLU A 1 84 ? -2.116 -3.493 -7.272 1.00 95.88 84 GLU A O 1
ATOM 614 N N . ARG A 1 85 ? -1.274 -4.843 -8.846 1.00 96.00 85 ARG A N 1
ATOM 615 C CA . ARG A 1 85 ? -1.771 -6.052 -8.178 1.00 96.00 85 ARG A CA 1
ATOM 616 C C . ARG A 1 85 ? -1.144 -6.252 -6.797 1.00 96.00 85 ARG A C 1
ATOM 618 O O . ARG A 1 85 ? -1.837 -6.662 -5.868 1.00 96.00 85 ARG A O 1
ATOM 625 N N . ALA A 1 86 ? 0.150 -5.967 -6.649 1.00 96.75 86 ALA A N 1
ATOM 626 C CA . ALA A 1 86 ? 0.832 -6.020 -5.356 1.00 96.75 86 ALA A CA 1
ATOM 627 C C . ALA A 1 86 ? 0.280 -4.973 -4.378 1.00 96.75 86 ALA A C 1
ATOM 629 O O . ALA A 1 86 ? 0.063 -5.288 -3.209 1.00 96.75 86 ALA A O 1
ATOM 630 N N . LEU A 1 87 ? 0.005 -3.756 -4.858 1.00 97.50 87 LEU A N 1
ATOM 631 C CA . LEU A 1 87 ? -0.632 -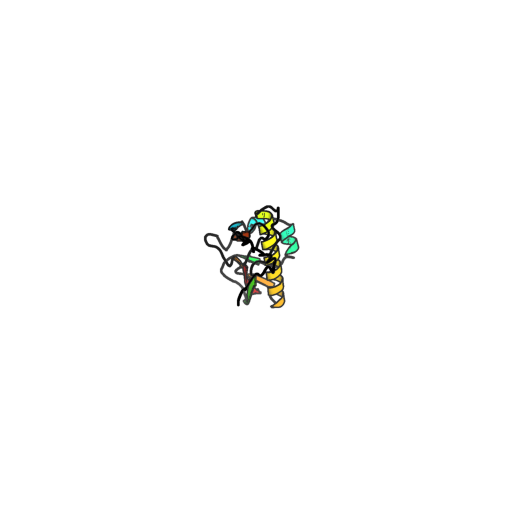2.711 -4.066 1.00 97.50 87 LEU A CA 1
ATOM 632 C C . LEU A 1 87 ? -2.029 -3.144 -3.605 1.00 97.50 87 LEU A C 1
ATOM 634 O O . LEU A 1 87 ? -2.308 -3.083 -2.410 1.00 97.50 87 LEU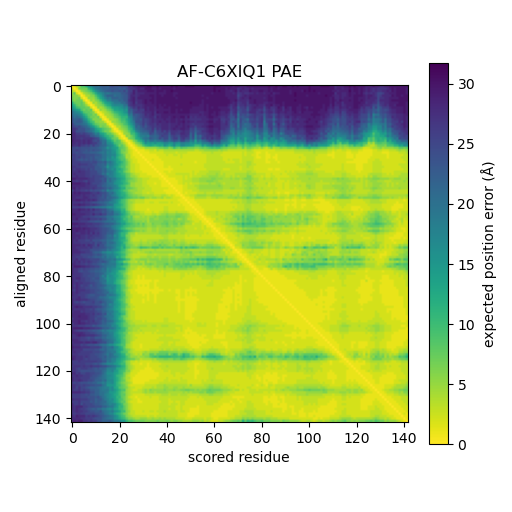 A O 1
ATOM 638 N N . LEU A 1 88 ? -2.868 -3.657 -4.509 1.00 97.19 88 LEU A N 1
ATOM 639 C CA . LEU A 1 88 ? -4.203 -4.146 -4.165 1.00 97.19 88 LEU A CA 1
ATOM 640 C C . LEU A 1 88 ? -4.149 -5.236 -3.084 1.00 97.19 88 LEU A C 1
ATOM 642 O O . LEU A 1 88 ? -4.862 -5.151 -2.087 1.00 97.19 88 LEU A O 1
ATOM 646 N N . ASN A 1 89 ? -3.260 -6.223 -3.236 1.00 97.12 89 ASN A N 1
ATOM 647 C CA . ASN A 1 89 ? -3.072 -7.279 -2.238 1.00 97.12 89 ASN A CA 1
ATOM 648 C C . ASN A 1 89 ? -2.659 -6.712 -0.866 1.00 97.12 89 ASN A C 1
ATOM 650 O O . ASN A 1 89 ? -3.118 -7.198 0.169 1.00 97.12 89 ASN A O 1
ATOM 654 N N . SER A 1 90 ? -1.782 -5.702 -0.841 1.00 97.50 90 SER A N 1
ATOM 655 C CA . SER A 1 90 ? -1.374 -5.035 0.400 1.00 97.50 90 SER A CA 1
ATOM 656 C C . SER A 1 90 ? -2.524 -4.245 1.029 1.00 97.50 90 SER A C 1
ATOM 658 O O . SER A 1 90 ? -2.732 -4.365 2.232 1.00 97.50 90 SER A O 1
ATOM 660 N N . LEU A 1 91 ? -3.308 -3.497 0.246 1.00 97.50 91 LEU A N 1
ATOM 661 C CA . LEU A 1 91 ? -4.451 -2.728 0.754 1.00 97.50 91 LEU A CA 1
ATOM 662 C C . LEU A 1 91 ? -5.556 -3.629 1.312 1.00 97.50 91 LEU A C 1
ATOM 664 O O . LEU A 1 91 ? -6.084 -3.338 2.382 1.00 97.50 91 LEU A O 1
ATOM 668 N N . ILE A 1 92 ? -5.855 -4.753 0.653 1.00 96.94 92 ILE A N 1
ATOM 669 C CA . ILE A 1 92 ? -6.792 -5.759 1.179 1.00 96.94 92 ILE A CA 1
ATOM 670 C C . ILE A 1 92 ? -6.290 -6.287 2.527 1.00 96.94 92 ILE A C 1
ATOM 672 O O . ILE A 1 92 ? -7.023 -6.262 3.509 1.00 96.94 92 ILE A O 1
ATOM 676 N N . ALA A 1 93 ? -5.013 -6.666 2.618 1.00 97.25 93 ALA A N 1
ATOM 677 C CA . ALA A 1 93 ? -4.452 -7.131 3.883 1.00 97.25 93 ALA A CA 1
ATOM 678 C C . ALA A 1 93 ? -4.464 -6.047 4.978 1.00 97.25 93 ALA A C 1
ATOM 680 O O . ALA A 1 93 ? -4.673 -6.370 6.144 1.00 97.25 93 ALA A O 1
ATOM 681 N N . MET A 1 94 ? -4.250 -4.772 4.632 1.00 97.19 94 MET A N 1
ATOM 682 C CA . MET A 1 94 ? -4.383 -3.661 5.583 1.00 97.19 94 MET A CA 1
ATOM 683 C C . MET A 1 94 ? -5.825 -3.487 6.055 1.00 97.19 94 MET A C 1
ATOM 685 O O . MET A 1 94 ? -6.033 -3.317 7.253 1.00 97.19 94 MET A O 1
ATOM 689 N N . LYS A 1 95 ? -6.804 -3.561 5.142 1.00 97.00 95 LYS A N 1
ATOM 690 C CA . LYS A 1 95 ? -8.235 -3.534 5.469 1.00 97.00 95 LYS A CA 1
ATOM 691 C C . LYS A 1 95 ? -8.579 -4.639 6.457 1.00 97.00 95 LYS A C 1
ATOM 693 O O . LYS A 1 95 ? -9.112 -4.347 7.520 1.00 97.00 95 LYS A O 1
ATOM 698 N N . ASP A 1 96 ? -8.221 -5.881 6.147 1.00 96.75 96 ASP A N 1
ATOM 699 C CA . ASP A 1 96 ? -8.551 -7.033 6.990 1.00 96.75 96 ASP A CA 1
ATOM 700 C C . ASP A 1 96 ? -7.947 -6.889 8.397 1.00 96.75 96 ASP A C 1
ATOM 702 O O . ASP A 1 96 ? -8.615 -7.129 9.405 1.00 96.75 96 ASP A O 1
ATOM 706 N N . LEU A 1 97 ? -6.698 -6.415 8.487 1.00 96.88 97 LEU A N 1
ATOM 707 C CA . LEU A 1 97 ? -6.038 -6.131 9.763 1.00 96.88 97 LEU A CA 1
ATOM 708 C C . LEU A 1 97 ? -6.717 -4.989 10.528 1.00 96.88 97 LEU A C 1
ATOM 710 O O . LEU A 1 97 ? -6.882 -5.087 11.742 1.00 96.88 97 LEU A O 1
ATOM 714 N N . ALA A 1 98 ? -7.117 -3.917 9.848 1.00 97.44 98 ALA A N 1
ATOM 715 C CA . ALA A 1 98 ? -7.793 -2.782 10.465 1.00 97.44 98 ALA A CA 1
ATOM 716 C C . ALA A 1 98 ? -9.181 -3.176 10.992 1.00 97.44 98 ALA A C 1
ATOM 718 O O . ALA A 1 98 ? -9.498 -2.899 12.148 1.00 97.44 98 ALA A O 1
ATOM 719 N N . ILE A 1 99 ? -9.957 -3.920 10.200 1.00 97.00 99 ILE A N 1
ATOM 720 C CA . ILE A 1 99 ? -11.255 -4.471 10.604 1.00 97.00 99 ILE A CA 1
ATOM 721 C C . ILE A 1 99 ? -11.091 -5.402 11.809 1.00 97.00 99 ILE A C 1
ATOM 723 O O . ILE A 1 99 ? -11.847 -5.286 12.769 1.00 97.00 99 ILE A O 1
ATOM 727 N N . SER A 1 100 ? -10.064 -6.263 11.830 1.00 96.88 100 SER A N 1
ATOM 728 C CA . SER A 1 100 ? -9.806 -7.139 12.986 1.00 96.88 100 SER A CA 1
ATOM 729 C C . SER A 1 100 ? -9.500 -6.381 14.285 1.00 96.88 100 SER A C 1
ATOM 731 O O . SER A 1 100 ? -9.668 -6.926 15.372 1.00 96.88 100 SER A O 1
ATOM 733 N N . LYS A 1 101 ? -9.069 -5.117 14.178 1.00 96.44 101 LYS A N 1
ATOM 734 C CA . LYS A 1 101 ? -8.823 -4.208 15.306 1.00 96.44 101 LYS A CA 1
ATOM 735 C C . LYS A 1 101 ? -10.057 -3.369 15.668 1.00 96.44 101 LYS A C 1
ATOM 737 O O . LYS A 1 101 ? -9.988 -2.594 16.612 1.00 96.44 101 LYS A O 1
ATOM 742 N N . GLY A 1 102 ? -11.166 -3.500 14.938 1.00 95.62 102 GLY A N 1
ATOM 743 C CA . GLY A 1 102 ? -12.377 -2.698 15.135 1.00 95.62 102 GLY A CA 1
ATOM 744 C C . GLY A 1 102 ? -12.314 -1.300 14.510 1.00 95.62 102 GLY A C 1
ATOM 745 O O . GLY A 1 102 ? -13.007 -0.397 14.976 1.00 95.62 102 GLY A O 1
ATOM 746 N N . ALA A 1 103 ? -11.471 -1.103 13.491 1.00 97.19 103 ALA A N 1
ATOM 747 C CA . ALA A 1 103 ? -11.353 0.161 12.768 1.00 97.19 103 ALA A CA 1
ATOM 748 C C . ALA A 1 103 ? -12.259 0.216 11.533 1.00 97.19 103 ALA A C 1
ATOM 750 O O . ALA A 1 103 ? -12.448 -0.789 10.846 1.00 97.19 103 ALA A O 1
ATOM 751 N N . SER A 1 104 ? -12.741 1.413 11.202 1.00 95.62 104 SER A N 1
ATOM 752 C CA . SER A 1 104 ? -13.528 1.682 9.990 1.00 95.62 104 SER A CA 1
ATOM 753 C C . SER A 1 104 ? -12.695 2.208 8.816 1.00 95.62 104 SER A C 1
ATOM 755 O O . SER A 1 104 ? -13.164 2.213 7.676 1.00 95.62 104 SER A O 1
ATOM 757 N N . LYS A 1 105 ? -11.461 2.656 9.078 1.00 96.88 105 LYS A N 1
ATOM 758 C CA . LYS A 1 105 ? -10.553 3.203 8.066 1.00 96.88 105 LYS A CA 1
ATOM 759 C C . LYS A 1 105 ? -9.087 3.000 8.428 1.00 96.88 105 LYS A C 1
ATOM 761 O O . LYS A 1 105 ? -8.735 2.716 9.573 1.00 96.88 105 LYS A O 1
ATOM 766 N N . VAL A 1 106 ? -8.216 3.192 7.443 1.00 97.62 106 VAL A N 1
ATOM 767 C CA . VAL A 1 106 ? -6.769 3.299 7.657 1.00 97.62 106 VAL A CA 1
ATOM 768 C C . VAL A 1 106 ? -6.298 4.667 7.189 1.00 97.62 106 VAL A C 1
ATOM 770 O O . VAL A 1 106 ? -6.651 5.124 6.104 1.00 97.62 106 VAL A O 1
ATOM 773 N N . THR A 1 107 ? -5.488 5.321 8.013 1.00 97.69 107 THR A N 1
ATOM 774 C CA . THR A 1 107 ? -4.925 6.647 7.753 1.00 97.69 107 THR A CA 1
ATOM 775 C C . THR A 1 107 ? -3.407 6.619 7.832 1.00 97.69 107 THR A C 1
ATOM 777 O O . THR A 1 107 ? -2.823 5.634 8.285 1.00 97.69 107 THR A O 1
ATOM 780 N N . GLY A 1 108 ? -2.748 7.681 7.368 1.00 96.88 108 GLY A N 1
ATOM 781 C CA . GLY A 1 108 ? -1.289 7.741 7.381 1.00 96.88 108 GLY A CA 1
ATOM 782 C C . GLY A 1 108 ? -0.647 6.673 6.492 1.00 96.88 108 GLY A C 1
ATOM 783 O O . GLY A 1 108 ? 0.425 6.164 6.824 1.00 96.88 108 GLY A O 1
ATOM 784 N N . ILE A 1 109 ? -1.303 6.303 5.386 1.00 97.50 109 ILE A N 1
ATOM 785 C CA . ILE A 1 109 ? -0.806 5.254 4.495 1.00 97.50 109 ILE A CA 1
ATOM 786 C C . ILE A 1 109 ? 0.357 5.774 3.663 1.00 97.50 109 ILE A C 1
ATOM 788 O O . ILE A 1 109 ? 0.219 6.746 2.922 1.00 97.50 109 ILE A O 1
ATOM 792 N N . HIS A 1 110 ? 1.488 5.084 3.739 1.00 97.31 110 HIS A N 1
ATOM 793 C CA . HIS A 1 110 ? 2.666 5.379 2.933 1.00 97.31 110 HIS A CA 1
ATOM 794 C C . HIS A 1 110 ? 3.520 4.126 2.722 1.00 97.31 110 HIS A C 1
ATOM 796 O O . HIS A 1 110 ? 3.426 3.146 3.465 1.00 97.31 110 HIS A O 1
ATOM 802 N N . SER A 1 111 ? 4.378 4.153 1.699 1.00 96.62 111 SER A N 1
ATOM 803 C CA . SER A 1 111 ? 5.336 3.064 1.475 1.00 96.62 111 SER A CA 1
ATOM 804 C C . SER A 1 111 ? 6.386 3.039 2.579 1.00 96.62 111 SER A C 1
ATOM 806 O O . SER A 1 111 ? 6.932 4.079 2.944 1.00 96.62 111 SER A O 1
ATOM 808 N N . SER A 1 112 ? 6.662 1.854 3.127 1.00 93.88 112 SER A N 1
ATOM 809 C CA . SER A 1 112 ? 7.581 1.701 4.265 1.00 93.88 112 SER A CA 1
ATOM 810 C C . SER A 1 112 ? 9.058 1.749 3.872 1.00 93.88 112 SER A C 1
ATOM 812 O O . SER A 1 112 ? 9.925 1.864 4.735 1.00 93.88 112 SER A O 1
ATOM 814 N N . GLN A 1 113 ? 9.348 1.650 2.575 1.00 89.56 113 GLN A N 1
ATOM 815 C CA . GLN A 1 113 ? 10.690 1.663 2.006 1.00 89.56 113 GLN A CA 1
ATOM 816 C C . GLN A 1 113 ? 10.707 2.510 0.728 1.00 89.56 113 GLN A C 1
ATOM 818 O O . GLN A 1 113 ? 9.694 2.608 0.034 1.00 89.56 113 GLN A O 1
ATOM 823 N N . GLY A 1 114 ? 11.873 3.082 0.425 1.00 87.38 114 GLY A N 1
ATOM 824 C CA . GLY A 1 114 ? 12.116 3.937 -0.736 1.00 87.38 114 GLY A CA 1
ATOM 825 C C . GLY A 1 114 ? 12.580 5.334 -0.330 1.00 87.38 114 GLY A C 1
ATOM 826 O O . GLY A 1 114 ? 12.139 5.878 0.682 1.00 87.38 114 GLY A O 1
ATOM 827 N N . THR A 1 115 ? 13.485 5.903 -1.118 1.00 78.62 115 THR A N 1
ATOM 828 C CA . THR A 1 115 ? 13.849 7.322 -1.082 1.00 78.62 115 THR A CA 1
ATOM 829 C C . THR A 1 115 ? 13.274 7.952 -2.352 1.00 78.62 115 THR A C 1
ATOM 831 O O . THR A 1 115 ? 13.184 7.265 -3.366 1.00 78.62 115 THR A O 1
ATOM 834 N N . ASP A 1 116 ? 12.833 9.209 -2.295 1.00 87.56 116 ASP A N 1
ATOM 835 C CA . ASP A 1 116 ? 12.377 9.973 -3.474 1.00 87.56 116 ASP A CA 1
ATOM 836 C C . ASP A 1 116 ? 10.985 9.599 -4.024 1.00 87.56 116 ASP A C 1
ATOM 838 O O . ASP A 1 116 ? 10.816 9.219 -5.179 1.00 87.56 116 ASP A O 1
ATOM 842 N N . PHE A 1 117 ? 9.961 9.745 -3.178 1.00 95.06 117 PHE A N 1
ATOM 843 C CA . PHE A 1 117 ? 8.550 9.738 -3.579 1.00 95.06 117 PHE A CA 1
ATOM 844 C C . PHE A 1 117 ? 7.723 10.632 -2.646 1.00 95.06 117 PHE A C 1
ATOM 846 O O . PHE A 1 117 ? 8.112 10.893 -1.501 1.00 95.06 117 PHE A O 1
ATOM 853 N N . ASN A 1 118 ? 6.559 11.077 -3.107 1.00 96.06 118 ASN A N 1
ATOM 854 C CA . ASN A 1 118 ? 5.589 11.794 -2.296 1.00 96.06 118 ASN A CA 1
ATOM 855 C C . ASN A 1 118 ? 4.627 10.808 -1.603 1.00 96.06 118 ASN A C 1
ATOM 857 O O . ASN A 1 118 ? 3.741 10.259 -2.253 1.00 96.06 118 ASN A O 1
ATOM 861 N N . PRO A 1 119 ? 4.706 10.622 -0.274 1.00 94.62 119 PRO A N 1
ATOM 862 C CA . PRO A 1 119 ? 3.888 9.640 0.439 1.00 94.62 119 PRO A CA 1
AT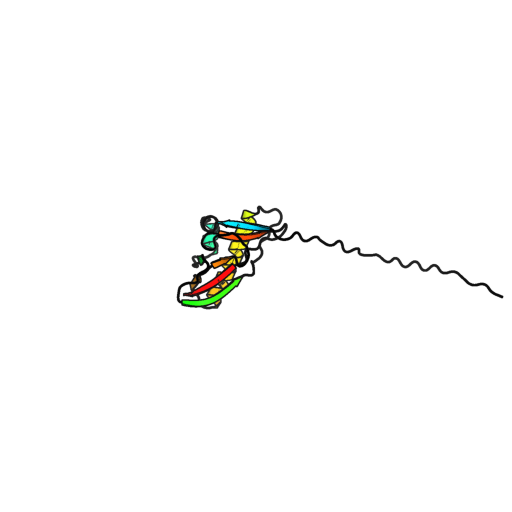OM 863 C C . PRO A 1 119 ? 2.382 9.934 0.429 1.00 94.62 119 PRO A C 1
ATOM 865 O O . PRO A 1 119 ? 1.603 9.060 0.797 1.00 94.62 119 PRO A O 1
ATOM 868 N N . ALA A 1 120 ? 1.965 11.150 0.065 1.00 94.69 120 ALA A N 1
ATOM 869 C CA . ALA A 1 120 ? 0.553 11.510 -0.023 1.00 94.69 120 ALA A CA 1
ATOM 870 C C . ALA A 1 120 ? -0.087 11.115 -1.363 1.00 94.69 120 ALA A C 1
ATOM 872 O O . ALA A 1 120 ? -1.301 10.945 -1.428 1.00 94.69 120 ALA A O 1
ATOM 873 N N . THR A 1 121 ? 0.708 10.987 -2.428 1.00 96.56 121 THR A N 1
ATOM 874 C CA . THR A 1 121 ? 0.199 10.807 -3.799 1.00 96.56 121 THR A CA 1
ATOM 875 C C . THR A 1 121 ? 0.844 9.647 -4.545 1.00 96.56 121 THR A C 1
ATOM 877 O O . THR A 1 121 ? 0.351 9.262 -5.601 1.00 96.56 121 THR A O 1
ATOM 880 N N . GLU A 1 122 ? 1.925 9.077 -4.019 1.00 97.88 122 GLU A N 1
ATOM 881 C CA . GLU A 1 122 ? 2.730 8.053 -4.677 1.00 97.88 122 GLU A CA 1
ATOM 882 C C . GLU A 1 122 ? 3.017 6.871 -3.746 1.00 97.88 122 GLU A C 1
ATOM 884 O O . GLU A 1 122 ? 3.045 6.990 -2.517 1.00 97.88 1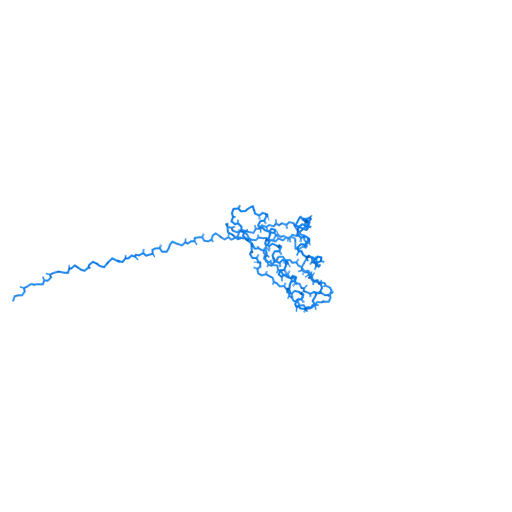22 GLU A O 1
ATOM 889 N N . TYR A 1 123 ? 3.273 5.714 -4.352 1.00 97.19 123 TYR A N 1
ATOM 890 C CA . TYR A 1 123 ? 3.703 4.507 -3.658 1.00 97.19 123 TYR A CA 1
ATOM 891 C C . TYR A 1 123 ? 4.892 3.851 -4.359 1.00 97.19 123 TYR A C 1
ATOM 893 O O . TYR A 1 123 ? 5.091 3.991 -5.566 1.00 97.19 123 TYR A O 1
ATOM 901 N N . VAL A 1 124 ? 5.665 3.091 -3.587 1.00 97.06 124 VAL A N 1
ATOM 902 C CA . VAL A 1 124 ? 6.861 2.386 -4.037 1.00 97.06 124 VAL A CA 1
ATOM 903 C C . VAL A 1 124 ? 6.562 0.899 -4.148 1.00 97.06 124 VAL A C 1
ATOM 905 O O . VAL A 1 124 ? 6.185 0.233 -3.182 1.00 97.06 124 VAL A O 1
ATOM 908 N N . CYS A 1 125 ? 6.776 0.360 -5.339 1.00 96.19 125 CYS A N 1
ATOM 909 C CA . CYS A 1 125 ? 6.720 -1.060 -5.625 1.00 96.19 125 CYS A CA 1
ATOM 910 C C . CYS A 1 125 ? 8.119 -1.611 -5.885 1.00 96.19 125 CYS A C 1
ATOM 912 O O . CYS A 1 125 ? 8.900 -1.047 -6.643 1.00 96.19 125 CYS A O 1
ATOM 914 N N . TYR A 1 126 ? 8.407 -2.778 -5.330 1.00 94.69 126 TYR A N 1
ATOM 915 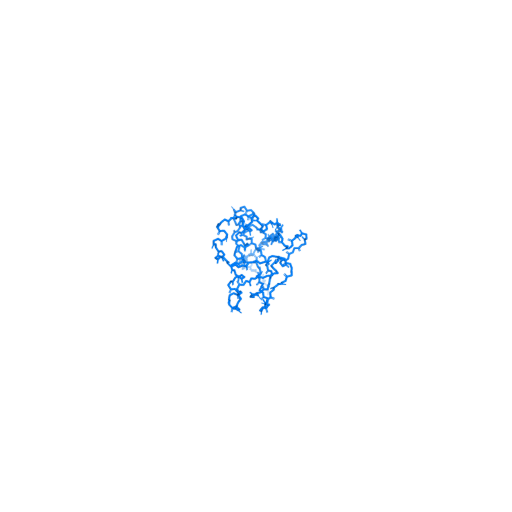C CA . TYR A 1 126 ? 9.619 -3.534 -5.590 1.00 94.69 126 TYR A CA 1
ATOM 916 C C . TYR A 1 126 ? 9.290 -4.721 -6.480 1.00 94.69 126 TYR A C 1
ATOM 918 O O . TYR A 1 126 ? 8.551 -5.618 -6.069 1.00 94.69 126 TYR A O 1
ATOM 926 N N . LYS A 1 127 ? 9.856 -4.759 -7.690 1.00 92.06 127 LYS A N 1
ATOM 927 C CA . LYS A 1 127 ? 9.636 -5.859 -8.638 1.00 92.06 127 LYS A CA 1
ATOM 928 C C . LYS A 1 127 ? 10.943 -6.533 -9.032 1.00 92.06 127 LYS A C 1
ATOM 930 O O . LYS A 1 127 ? 11.949 -5.884 -9.313 1.00 92.06 127 LYS A O 1
ATOM 935 N N . ASN A 1 128 ? 10.907 -7.861 -9.076 1.00 89.94 128 ASN A N 1
ATOM 936 C CA . ASN A 1 128 ? 11.911 -8.690 -9.737 1.00 89.94 128 ASN A CA 1
ATOM 937 C C . ASN A 1 128 ? 11.255 -9.512 -10.868 1.00 89.94 128 ASN A C 1
ATOM 939 O O . ASN A 1 128 ? 10.120 -9.252 -11.276 1.00 89.94 128 ASN A O 1
ATOM 943 N N . LYS A 1 129 ? 11.972 -10.501 -11.414 1.00 87.38 129 LYS A N 1
ATOM 944 C CA . LYS A 1 129 ? 11.470 -11.331 -12.523 1.00 87.38 129 LYS A CA 1
ATOM 945 C C . LYS A 1 129 ? 10.184 -12.100 -12.185 1.00 87.38 129 LYS A C 1
ATOM 947 O O . LYS A 1 129 ? 9.406 -12.384 -13.089 1.00 87.38 129 LYS A O 1
ATOM 952 N N . PHE A 1 130 ? 9.966 -12.442 -10.918 1.00 89.31 130 PHE A N 1
ATOM 953 C CA . PHE A 1 130 ? 8.917 -13.374 -10.502 1.00 89.31 130 PHE A CA 1
ATOM 954 C C . PHE A 1 130 ? 7.837 -12.732 -9.639 1.00 89.31 130 PHE A C 1
ATOM 956 O O . PHE A 1 130 ? 6.693 -13.172 -9.681 1.00 89.31 130 PHE A O 1
ATOM 963 N N . VAL A 1 131 ? 8.181 -11.713 -8.852 1.00 92.25 131 VAL A N 1
ATOM 964 C CA . VAL A 1 131 ? 7.308 -11.163 -7.813 1.00 92.25 131 VAL A CA 1
ATOM 965 C C . VAL A 1 131 ? 7.378 -9.639 -7.798 1.00 92.25 131 VAL A C 1
ATOM 967 O O . VAL A 1 131 ? 8.447 -9.054 -7.984 1.00 92.25 131 VAL A O 1
ATOM 970 N N . ALA A 1 132 ? 6.232 -9.014 -7.532 1.00 95.12 132 ALA A N 1
ATOM 971 C CA . ALA A 1 132 ? 6.115 -7.614 -7.139 1.00 95.12 132 ALA A CA 1
ATOM 972 C C . ALA A 1 132 ? 5.609 -7.502 -5.692 1.00 95.12 132 ALA A C 1
ATOM 974 O O . ALA A 1 132 ? 4.813 -8.334 -5.246 1.00 95.12 132 ALA A O 1
ATOM 975 N N . LYS A 1 133 ? 6.078 -6.492 -4.955 1.00 95.62 133 LYS A N 1
ATOM 976 C CA . LYS A 1 133 ? 5.686 -6.207 -3.569 1.00 95.62 133 LYS A CA 1
ATOM 977 C C . LYS A 1 133 ? 5.567 -4.706 -3.338 1.00 95.62 133 LYS A C 1
ATOM 979 O O . LYS A 1 133 ? 6.473 -3.965 -3.702 1.00 95.62 133 LYS A O 1
ATOM 984 N N . THR A 1 134 ? 4.517 -4.296 -2.636 1.00 96.44 134 THR A N 1
ATOM 985 C CA . THR A 1 134 ? 4.298 -2.901 -2.227 1.00 96.44 134 THR A CA 1
ATOM 986 C C . THR A 1 134 ? 4.164 -2.857 -0.707 1.00 96.44 134 THR A C 1
ATOM 988 O O . THR A 1 134 ? 3.067 -3.096 -0.195 1.00 96.44 134 THR A O 1
ATOM 991 N N . PRO A 1 135 ? 5.269 -2.700 0.042 1.00 96.12 135 PRO A N 1
ATOM 992 C CA . PRO A 1 135 ? 5.231 -2.702 1.496 1.00 96.12 135 PRO A CA 1
ATOM 993 C C . PRO A 1 135 ? 4.698 -1.362 2.015 1.00 96.12 135 PRO A C 1
ATOM 995 O O . PRO A 1 135 ? 5.209 -0.300 1.661 1.00 96.12 135 PRO A O 1
ATOM 998 N N . LEU A 1 136 ? 3.654 -1.417 2.840 1.00 97.56 136 LEU A N 1
ATOM 999 C CA . LEU A 1 136 ? 2.912 -0.245 3.304 1.00 97.56 136 LEU A CA 1
ATOM 1000 C C . LEU A 1 136 ? 2.862 -0.197 4.826 1.00 97.56 136 LEU A C 1
ATOM 1002 O O . LEU A 1 136 ? 2.698 -1.229 5.474 1.00 97.56 136 LEU A O 1
ATOM 1006 N N . ASN A 1 137 ? 2.918 1.013 5.367 1.00 97.69 137 ASN A N 1
ATOM 1007 C CA . ASN A 1 137 ? 2.571 1.326 6.747 1.00 97.69 137 ASN A CA 1
ATOM 1008 C C . ASN A 1 137 ? 1.322 2.202 6.771 1.00 97.69 137 ASN A C 1
ATOM 1010 O O . ASN A 1 137 ? 1.058 2.924 5.814 1.00 97.69 137 ASN A O 1
ATOM 1014 N N . GLY A 1 138 ? 0.594 2.158 7.879 1.00 97.50 138 GLY A N 1
ATOM 1015 C CA . GLY A 1 138 ? -0.503 3.058 8.200 1.00 97.50 138 GLY A CA 1
ATOM 1016 C C . GLY A 1 138 ? -0.994 2.825 9.624 1.00 97.50 138 GLY A C 1
ATOM 1017 O O . GLY A 1 138 ? -0.457 1.997 10.361 1.00 97.50 138 GLY A O 1
ATOM 1018 N N . THR A 1 139 ? -2.055 3.528 9.991 1.00 98.00 139 THR A N 1
ATOM 1019 C CA . THR A 1 139 ? -2.680 3.447 11.310 1.00 98.00 139 THR A CA 1
ATOM 1020 C C . THR A 1 139 ? -4.174 3.218 11.139 1.00 98.00 139 THR A C 1
ATOM 1022 O O . THR A 1 139 ? -4.850 3.930 10.395 1.00 98.00 139 THR A O 1
ATOM 1025 N N . ALA A 1 140 ? -4.687 2.195 11.810 1.00 97.50 140 ALA A N 1
ATOM 1026 C CA . ALA A 1 140 ? -6.104 1.898 11.872 1.00 97.50 140 ALA A CA 1
ATOM 1027 C C . ALA A 1 140 ? -6.799 2.960 12.735 1.00 97.50 140 ALA A C 1
ATOM 1029 O O . ALA A 1 140 ? -6.350 3.230 13.852 1.00 97.50 140 ALA A O 1
ATOM 1030 N N . SER A 1 141 ? -7.876 3.550 12.218 1.00 95.62 141 SER A N 1
ATOM 1031 C CA . SER A 1 141 ? -8.598 4.648 12.865 1.00 95.62 141 SER A CA 1
ATOM 1032 C C . SER A 1 141 ? -10.113 4.522 12.683 1.00 95.62 141 SER A C 1
ATOM 1034 O O . SER A 1 141 ? -10.579 3.831 11.774 1.00 95.62 141 SER A O 1
ATOM 1036 N N . ASN A 1 142 ? -10.875 5.241 13.516 1.00 91.69 142 ASN A N 1
ATOM 1037 C CA . ASN A 1 142 ? -12.326 5.425 13.369 1.00 91.69 142 ASN A CA 1
ATOM 1038 C C . ASN A 1 142 ? -12.731 6.815 12.888 1.00 91.69 142 ASN A C 1
ATOM 1040 O O . ASN A 1 142 ? -11.966 7.794 13.057 1.00 91.69 142 ASN A O 1
#

Organism: Hirschia baltica (strain ATCC 49814 / DSM 5838 / IFAM 1418) (NCBI:txid582402)

Nearest PDB structures (foldseek):
  1vr4-assembly1_B  TM=6.572E-01  e=1.784E-02  Bacillus cereus ATCC 14579
  1vr4-assembly1_C  TM=6.220E-01  e=5.713E-02  Bacillus cereus ATCC 14579
  1y2i-assembly1_C  TM=6.085E-01  e=6.865E-02  Shigella flexneri 2a str. 2457T

pLDDT: mean 86.61, std 16.31, range [35.5, 98.0]